Protein AF-A0A7H8KEN9-F1 (afdb_monomer)

pLDDT: mean 75.35, std 15.02, range [39.31, 94.25]

Secondary structure (DSSP, 8-state):
--PPPHHHHHHHHHHHHHHHH--TT-EEEEEETTEEEEEEEEEEEEEESSGGG-EEEEEETT-SSEEEGGGEEEPPPPPS---TT--PPPPHHHHHHHHHHHHHHH-S----TTS-----HHHHHHHHHHHHHHHT---

Nearest PDB structures (foldseek):
  7nk9-assembly1_H  TM=3.099E-01  e=1.021E+00  Mycolicibacterium smegmatis MC2 155
  8tp8-assembly1_A  TM=2.947E-01  e=1.392E+00  Caulobacter vibrioides NA1000
  7nl9-assembly1_H  TM=3.415E-01  e=1.481E+00  Mycolicibacterium smegmatis MC2 155
  8j0s-assembly1_H  TM=1.713E-01  e=1.481E+00  Mycobacterium tuberculosis
  2d9w-assembly1_A  TM=3.070E-01  e=4.799E+00  Homo sapiens

Sequence (139 aa):
MTEYSEFERQQLQAVADFNNACLPGNWVSYKTIGGVRYGQTLGKAMVVGSGSDMNAVVAITGGNRNFALSEVTVIPPQPDEIEDDSRDLPEPVGAAGRVREYIAANGDGIYDVLDGHPLYARDMEAICRAVLDRAGVPA

Mean predicted aligned error: 12.97 Å

Radius of gyration: 19.5 Å; Cα contacts (8 Å, |Δi|>4): 170; chains: 1; bounding box: 45×28×64 Å

Structure (mmCIF, N/CA/C/O backbone):
data_AF-A0A7H8KEN9-F1
#
_entry.id   AF-A0A7H8KEN9-F1
#
loop_
_atom_site.group_PDB
_atom_site.id
_atom_site.type_symbol
_atom_site.label_atom_id
_atom_site.label_alt_id
_atom_site.label_comp_id
_atom_site.label_asym_id
_atom_site.label_entity_id
_atom_site.label_seq_id
_atom_site.pdbx_PDB_ins_code
_atom_site.Cartn_x
_atom_site.Cartn_y
_atom_site.Cartn_z
_atom_site.occupancy
_atom_site.B_iso_or_equiv
_atom_site.auth_seq_id
_atom_site.auth_comp_id
_atom_site.auth_asym_id
_atom_site.auth_atom_id
_atom_site.pdbx_PDB_model_num
ATOM 1 N N . MET A 1 1 ? 13.435 8.307 -34.605 1.00 50.91 1 MET A N 1
ATOM 2 C CA . MET A 1 1 ? 12.480 7.923 -33.547 1.00 50.91 1 MET A CA 1
ATOM 3 C C . MET A 1 1 ? 12.789 6.490 -33.191 1.00 50.91 1 MET A C 1
ATOM 5 O O . MET A 1 1 ? 12.632 5.636 -34.051 1.00 50.91 1 MET A O 1
ATOM 9 N N . THR A 1 2 ? 13.330 6.243 -32.005 1.00 65.31 2 THR A N 1
ATOM 10 C CA . THR A 1 2 ? 13.564 4.875 -31.533 1.00 65.31 2 THR A CA 1
ATOM 11 C C . THR A 1 2 ? 12.208 4.312 -31.129 1.00 65.31 2 THR A C 1
ATOM 13 O O . THR A 1 2 ? 11.579 4.847 -30.219 1.00 65.31 2 THR A O 1
ATOM 16 N N . GLU A 1 3 ? 11.705 3.319 -31.856 1.00 79.25 3 GLU A N 1
ATOM 17 C CA . GLU A 1 3 ? 10.486 2.629 -31.445 1.00 79.25 3 GLU A CA 1
ATOM 18 C C . GLU A 1 3 ? 10.809 1.738 -30.250 1.00 79.25 3 GLU A C 1
ATOM 20 O O . GLU A 1 3 ? 11.632 0.831 -30.351 1.00 79.25 3 GLU A O 1
ATOM 25 N N . TYR A 1 4 ? 10.162 2.009 -29.118 1.00 79.88 4 TYR A N 1
ATOM 26 C CA . TYR A 1 4 ? 10.215 1.123 -27.963 1.00 79.88 4 TYR A CA 1
ATOM 27 C C . TYR A 1 4 ? 9.545 -0.205 -28.300 1.00 79.88 4 TYR A C 1
ATOM 29 O O . TYR A 1 4 ? 8.422 -0.223 -28.831 1.00 79.88 4 TYR A O 1
ATOM 37 N N . SER A 1 5 ? 10.215 -1.291 -27.931 1.00 87.69 5 SER A N 1
ATOM 38 C CA . SER A 1 5 ? 9.651 -2.634 -27.877 1.00 87.69 5 SER A CA 1
ATOM 39 C C . SER A 1 5 ? 8.433 -2.684 -26.952 1.00 87.69 5 SER A C 1
ATOM 41 O O . SER A 1 5 ? 8.230 -1.823 -26.093 1.00 87.69 5 SER A O 1
ATOM 43 N N . GLU A 1 6 ? 7.596 -3.705 -27.120 1.00 89.00 6 GLU A N 1
ATOM 44 C CA . GLU A 1 6 ? 6.410 -3.895 -26.279 1.00 89.00 6 GLU A CA 1
ATOM 45 C C . GLU A 1 6 ? 6.773 -4.023 -24.792 1.00 89.00 6 GLU A C 1
ATOM 47 O O . GLU A 1 6 ? 6.122 -3.423 -23.939 1.00 89.00 6 GLU A O 1
ATOM 52 N N . PHE A 1 7 ? 7.869 -4.723 -24.495 1.00 87.38 7 PHE A N 1
ATOM 53 C CA . PHE A 1 7 ? 8.387 -4.871 -23.140 1.00 87.38 7 PHE A CA 1
ATOM 54 C C . PHE A 1 7 ? 8.767 -3.521 -22.516 1.00 87.38 7 PHE A C 1
ATOM 56 O O . PHE A 1 7 ? 8.341 -3.208 -21.405 1.00 87.38 7 PHE A O 1
ATOM 63 N N . GLU A 1 8 ? 9.499 -2.678 -23.248 1.00 87.69 8 GLU A N 1
ATOM 64 C CA . GLU A 1 8 ? 9.880 -1.343 -22.770 1.00 87.69 8 GLU A CA 1
ATOM 65 C C . GLU A 1 8 ? 8.649 -0.470 -22.492 1.00 87.69 8 GLU A C 1
ATOM 67 O O . GLU A 1 8 ? 8.608 0.242 -21.487 1.00 87.69 8 GLU A O 1
ATOM 72 N N . ARG A 1 9 ? 7.608 -0.563 -23.330 1.00 90.44 9 ARG A N 1
ATOM 73 C CA . ARG A 1 9 ? 6.344 0.158 -23.105 1.00 90.44 9 ARG A CA 1
ATOM 74 C C . ARG A 1 9 ? 5.639 -0.304 -21.834 1.00 90.44 9 ARG A C 1
ATOM 76 O O . ARG A 1 9 ? 5.152 0.542 -21.090 1.00 90.44 9 ARG A O 1
ATOM 83 N N . GLN A 1 10 ? 5.610 -1.609 -21.561 1.00 90.62 10 GLN A N 1
ATOM 84 C CA . GLN A 1 10 ? 5.004 -2.145 -20.338 1.00 90.62 10 GLN A CA 1
ATOM 85 C C . GLN A 1 10 ? 5.723 -1.644 -19.079 1.00 90.62 10 GLN A C 1
ATOM 87 O O . GLN A 1 10 ? 5.065 -1.216 -18.132 1.00 90.62 10 GLN A O 1
ATOM 92 N N . GLN A 1 11 ? 7.061 -1.623 -19.079 1.00 92.25 11 GLN A N 1
ATOM 93 C CA . GLN A 1 11 ? 7.838 -1.106 -17.944 1.00 92.25 11 GLN A CA 1
ATOM 94 C C . GLN A 1 11 ? 7.581 0.389 -17.709 1.00 92.25 11 GLN A C 1
ATOM 96 O O . GLN A 1 11 ? 7.384 0.820 -16.573 1.00 92.25 11 GLN A O 1
ATOM 101 N N . LEU A 1 12 ? 7.539 1.186 -18.782 1.00 91.69 12 LEU A N 1
ATOM 102 C CA . LEU A 1 12 ? 7.241 2.618 -18.695 1.00 91.69 12 LEU A CA 1
ATOM 103 C C . LEU A 1 12 ? 5.817 2.885 -18.192 1.00 91.69 12 LEU A C 1
ATOM 105 O O . LEU A 1 12 ? 5.625 3.784 -17.372 1.00 91.69 12 LEU A O 1
ATOM 109 N N . GLN A 1 13 ? 4.840 2.093 -18.637 1.00 93.00 13 GLN A N 1
ATOM 110 C CA . GLN A 1 13 ? 3.461 2.202 -18.168 1.00 93.00 13 GLN A CA 1
ATOM 111 C C . GLN A 1 13 ? 3.348 1.861 -16.678 1.00 93.00 13 GLN A C 1
ATOM 113 O O . GLN A 1 13 ? 2.763 2.636 -15.930 1.00 93.00 13 GLN A O 1
ATOM 118 N N . ALA A 1 14 ? 3.986 0.779 -16.219 1.00 91.19 14 ALA A N 1
ATOM 119 C CA . ALA A 1 14 ? 3.986 0.404 -14.804 1.00 91.19 14 ALA A CA 1
ATOM 120 C C . ALA A 1 14 ? 4.567 1.513 -13.906 1.00 91.19 14 ALA A C 1
ATOM 122 O O . ALA A 1 14 ? 4.028 1.801 -12.836 1.00 91.19 14 ALA A O 1
ATOM 123 N N . VAL A 1 15 ? 5.637 2.181 -14.356 1.00 94.25 15 VAL A N 1
ATOM 124 C CA . VAL A 1 15 ? 6.193 3.350 -13.656 1.00 94.25 15 VAL A CA 1
ATOM 125 C C . VAL A 1 15 ? 5.199 4.509 -13.622 1.00 94.25 15 VAL A C 1
ATOM 127 O O . VAL A 1 15 ? 5.047 5.143 -12.577 1.00 94.25 15 VAL A O 1
ATOM 130 N N . ALA A 1 16 ? 4.532 4.805 -14.740 1.00 92.75 16 ALA A N 1
ATOM 131 C CA . ALA A 1 16 ? 3.543 5.876 -14.806 1.00 92.75 16 ALA A CA 1
ATOM 132 C C . ALA A 1 16 ? 2.359 5.610 -13.865 1.00 92.75 16 ALA A C 1
ATOM 134 O O . ALA A 1 16 ? 1.995 6.490 -13.085 1.00 92.75 16 ALA A O 1
ATOM 135 N N . ASP A 1 17 ? 1.819 4.393 -13.878 1.00 90.75 17 ASP A N 1
ATOM 136 C CA . ASP A 1 17 ? 0.697 3.989 -13.029 1.00 90.75 17 ASP A CA 1
ATOM 137 C C . ASP A 1 17 ? 1.058 4.103 -11.545 1.00 90.75 17 ASP A C 1
ATOM 139 O O . ASP A 1 17 ? 0.332 4.735 -10.774 1.00 90.75 17 ASP A O 1
ATOM 143 N N . PHE A 1 18 ? 2.230 3.589 -11.153 1.00 91.38 18 PHE A N 1
ATOM 144 C CA . PHE A 1 18 ? 2.717 3.714 -9.781 1.00 91.38 18 PHE A CA 1
ATOM 145 C C . PHE A 1 18 ? 2.885 5.183 -9.370 1.00 91.38 18 PHE A C 1
ATOM 147 O O . PHE A 1 18 ? 2.431 5.590 -8.304 1.00 91.38 18 PHE A O 1
ATOM 154 N N . ASN A 1 19 ? 3.500 6.003 -10.224 1.00 90.38 19 ASN A N 1
ATOM 155 C CA . ASN A 1 19 ? 3.768 7.412 -9.929 1.00 90.38 19 ASN A CA 1
ATOM 156 C C . ASN A 1 19 ? 2.510 8.284 -9.865 1.00 90.38 19 ASN A C 1
ATOM 158 O O . ASN A 1 19 ? 2.563 9.346 -9.242 1.00 90.38 19 ASN A O 1
ATOM 162 N N . ASN A 1 20 ? 1.425 7.864 -10.519 1.00 87.00 20 ASN A N 1
ATOM 163 C CA . ASN A 1 20 ? 0.119 8.517 -10.451 1.00 87.00 20 ASN A CA 1
ATOM 164 C C . ASN A 1 20 ? -0.654 8.110 -9.191 1.00 87.00 20 ASN A C 1
ATOM 166 O O . ASN A 1 20 ? -1.385 8.926 -8.636 1.00 87.00 20 ASN A O 1
ATOM 170 N N . ALA A 1 21 ? -0.492 6.865 -8.739 1.00 80.19 21 ALA A N 1
ATOM 171 C CA . ALA A 1 21 ? -1.193 6.332 -7.573 1.00 80.19 21 ALA A CA 1
ATOM 172 C C . ALA A 1 21 ? -0.471 6.595 -6.239 1.00 80.19 21 ALA A C 1
ATOM 174 O O . ALA A 1 21 ? -1.084 6.489 -5.178 1.00 80.19 21 ALA A O 1
ATOM 175 N N . CYS A 1 22 ? 0.831 6.892 -6.267 1.00 81.94 22 CYS A N 1
ATOM 176 C CA . CYS A 1 22 ? 1.674 6.894 -5.078 1.00 81.94 22 CYS A CA 1
ATOM 177 C C . CYS A 1 22 ? 2.327 8.258 -4.815 1.00 81.94 22 CYS A C 1
ATOM 179 O O . CYS A 1 22 ? 2.978 8.835 -5.689 1.00 81.94 22 CYS A O 1
ATOM 181 N N . LEU A 1 23 ? 2.189 8.752 -3.583 1.00 80.88 23 LEU A N 1
ATOM 182 C CA . LEU A 1 23 ? 2.856 9.955 -3.086 1.00 80.88 23 LEU A CA 1
ATOM 183 C C . LEU A 1 23 ? 4.035 9.581 -2.170 1.00 80.88 23 LEU A C 1
ATOM 185 O O . LEU A 1 23 ? 4.069 8.472 -1.627 1.00 80.88 23 LEU A O 1
ATOM 189 N N . PRO A 1 24 ? 5.026 10.474 -1.988 1.00 80.00 24 PRO A N 1
ATOM 190 C CA . PRO A 1 24 ? 6.092 10.254 -1.014 1.00 80.00 24 PRO A CA 1
ATOM 191 C C . PRO A 1 24 ? 5.516 10.033 0.387 1.00 80.00 24 PRO A C 1
ATOM 193 O O . PRO A 1 24 ? 4.628 10.768 0.806 1.00 80.00 24 PRO A O 1
ATOM 196 N N . GLY A 1 25 ? 6.025 9.032 1.107 1.00 70.31 25 GLY A N 1
ATOM 197 C CA . GLY A 1 25 ? 5.536 8.669 2.441 1.00 70.31 25 GLY A CA 1
ATOM 198 C C . GLY A 1 25 ? 4.417 7.623 2.452 1.00 70.31 25 GLY A C 1
ATOM 199 O O . GLY A 1 25 ? 4.164 7.043 3.508 1.00 70.31 25 GLY A O 1
ATOM 200 N N . ASN A 1 26 ? 3.813 7.301 1.300 1.00 79.12 26 ASN A N 1
ATOM 201 C CA . ASN A 1 26 ? 2.853 6.201 1.215 1.00 79.12 26 ASN A CA 1
ATOM 202 C C . ASN A 1 26 ? 3.508 4.880 1.631 1.00 79.12 26 ASN A C 1
ATOM 204 O O . ASN A 1 26 ? 4.650 4.577 1.263 1.00 79.12 26 ASN A O 1
ATOM 208 N N . TRP A 1 27 ? 2.759 4.074 2.376 1.00 79.25 27 TRP A N 1
ATOM 209 C CA . TRP A 1 27 ? 3.174 2.728 2.733 1.00 79.25 27 TRP A CA 1
ATOM 210 C C . TRP A 1 27 ? 2.996 1.781 1.551 1.00 79.25 27 TRP A C 1
ATOM 212 O O . TRP A 1 27 ? 2.031 1.864 0.792 1.00 79.25 27 TRP A O 1
ATOM 222 N N . VAL A 1 28 ? 3.936 0.857 1.403 1.00 80.38 28 VAL A N 1
ATOM 223 C CA . VAL A 1 28 ? 3.861 -0.218 0.418 1.00 80.38 28 VAL A CA 1
ATOM 224 C C . VAL A 1 28 ? 4.225 -1.549 1.065 1.00 80.38 28 VAL A C 1
ATOM 226 O O . VAL A 1 28 ? 4.991 -1.607 2.034 1.00 80.38 28 VAL A O 1
ATOM 229 N N . SER A 1 29 ? 3.693 -2.628 0.503 1.00 84.56 29 SER A N 1
ATOM 230 C CA . SER A 1 29 ? 4.188 -3.982 0.733 1.00 84.56 29 SER A CA 1
ATOM 231 C C . SER A 1 29 ? 5.089 -4.411 -0.407 1.00 84.56 29 SER A C 1
ATOM 233 O O . SER A 1 29 ? 4.857 -4.033 -1.552 1.00 84.56 29 SER A O 1
ATOM 235 N N . TYR A 1 30 ? 6.138 -5.167 -0.096 1.00 84.25 30 TYR A N 1
ATOM 236 C CA . TYR A 1 30 ? 7.087 -5.652 -1.089 1.00 84.25 30 TYR A CA 1
ATOM 237 C C . TYR A 1 30 ? 7.627 -7.036 -0.735 1.00 84.25 30 TYR A C 1
ATOM 239 O O . TYR A 1 30 ? 7.789 -7.383 0.437 1.00 84.25 30 TYR A O 1
ATOM 247 N N . LYS A 1 31 ? 7.915 -7.849 -1.752 1.00 83.88 31 LYS A N 1
ATOM 248 C CA . LYS A 1 31 ? 8.467 -9.194 -1.560 1.00 83.88 31 LYS A CA 1
ATOM 249 C C . LYS A 1 31 ? 9.992 -9.157 -1.440 1.00 83.88 31 LYS A C 1
ATOM 251 O O . LYS A 1 31 ? 10.684 -8.425 -2.136 1.00 83.88 31 LYS A O 1
ATOM 256 N N . THR A 1 32 ? 10.532 -9.974 -0.542 1.00 82.50 32 THR A N 1
ATOM 257 C CA . THR A 1 32 ? 11.970 -10.234 -0.407 1.00 82.50 32 THR A CA 1
ATOM 258 C C . THR A 1 32 ? 12.226 -11.739 -0.367 1.00 82.50 32 THR A C 1
ATOM 260 O O . THR A 1 32 ? 11.299 -12.534 -0.204 1.00 82.50 32 THR A O 1
ATOM 263 N N . ILE A 1 33 ? 13.499 -12.146 -0.439 1.00 81.56 33 ILE A N 1
ATOM 264 C CA . ILE A 1 33 ? 13.903 -13.551 -0.238 1.00 81.56 33 ILE A CA 1
ATOM 265 C C . ILE A 1 33 ? 13.411 -14.079 1.123 1.00 81.56 33 ILE A C 1
ATOM 267 O O . ILE A 1 33 ? 13.069 -15.250 1.243 1.00 81.56 33 ILE A O 1
ATOM 271 N N . GLY A 1 34 ? 13.339 -13.212 2.138 1.00 78.50 34 GLY A N 1
ATOM 272 C CA . GLY A 1 34 ? 12.867 -13.550 3.482 1.00 78.50 34 GLY A CA 1
ATOM 273 C C . GLY A 1 34 ? 11.356 -13.415 3.688 1.00 78.50 34 GLY A C 1
ATOM 274 O O . GLY A 1 34 ? 10.928 -13.403 4.839 1.00 78.50 34 GLY A O 1
ATOM 275 N N . GLY A 1 35 ? 10.570 -13.263 2.615 1.00 79.38 35 GLY A N 1
ATOM 276 C CA . GLY A 1 35 ? 9.120 -13.066 2.672 1.00 79.38 35 GLY A CA 1
ATOM 277 C C . GLY A 1 35 ? 8.686 -11.627 2.397 1.00 79.38 35 GLY A C 1
ATOM 278 O O . GLY A 1 35 ? 9.471 -10.803 1.917 1.00 79.38 35 GLY A O 1
ATOM 279 N N . VAL A 1 36 ? 7.415 -11.338 2.669 1.00 79.50 36 VAL A N 1
ATOM 280 C CA . VAL A 1 36 ? 6.832 -10.002 2.493 1.00 79.50 36 VAL A CA 1
ATOM 281 C C . VAL A 1 36 ? 7.364 -9.056 3.578 1.00 79.50 36 VAL A C 1
ATOM 283 O O . VAL A 1 36 ? 7.664 -9.458 4.706 1.00 79.50 36 VAL A O 1
ATOM 286 N N . ARG A 1 37 ? 7.571 -7.796 3.203 1.00 79.38 37 ARG A N 1
ATOM 287 C CA . ARG A 1 37 ? 8.069 -6.711 4.049 1.00 79.38 37 ARG A CA 1
ATOM 288 C C . ARG A 1 37 ? 7.299 -5.431 3.752 1.00 79.38 37 ARG A C 1
ATOM 290 O O . ARG A 1 37 ? 6.663 -5.309 2.706 1.00 79.38 37 ARG A O 1
ATOM 297 N N . TYR A 1 38 ? 7.409 -4.473 4.667 1.00 79.81 38 TYR A N 1
ATOM 298 C CA . TYR A 1 38 ? 6.674 -3.213 4.629 1.00 79.81 38 TYR A CA 1
ATOM 299 C C . TYR A 1 38 ? 7.610 -2.030 4.801 1.00 79.81 38 TYR A C 1
ATOM 301 O O . TYR A 1 38 ? 8.627 -2.118 5.492 1.00 79.81 38 TYR A O 1
ATOM 309 N N . GLY A 1 39 ? 7.294 -0.930 4.129 1.00 75.69 39 GLY A N 1
ATOM 310 C CA . GLY A 1 39 ? 8.082 0.291 4.208 1.00 75.69 39 GLY A CA 1
ATOM 311 C C . GLY A 1 39 ? 7.395 1.452 3.512 1.00 75.69 39 GLY A C 1
ATOM 312 O O . GLY A 1 39 ? 6.467 1.264 2.728 1.00 75.6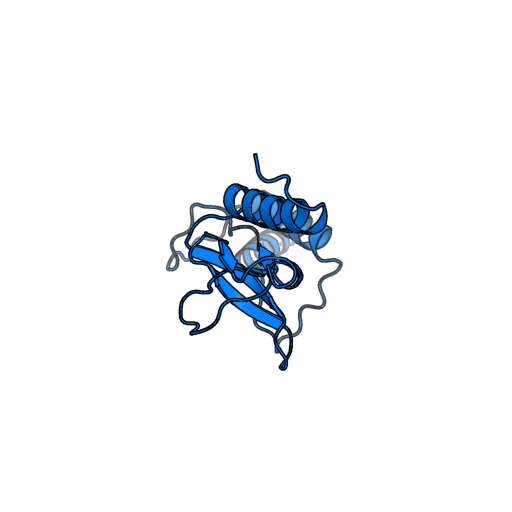9 39 GLY A O 1
ATOM 313 N N . GLN A 1 40 ? 7.870 2.658 3.795 1.00 83.06 40 GLN A N 1
ATOM 314 C CA . GLN A 1 40 ? 7.424 3.856 3.096 1.00 83.06 40 GLN A CA 1
ATOM 315 C C . GLN A 1 40 ? 8.202 4.018 1.798 1.00 83.06 40 GLN A C 1
ATOM 317 O O . GLN A 1 40 ? 9.408 3.786 1.763 1.00 83.06 40 GLN A O 1
ATOM 322 N N . THR A 1 41 ? 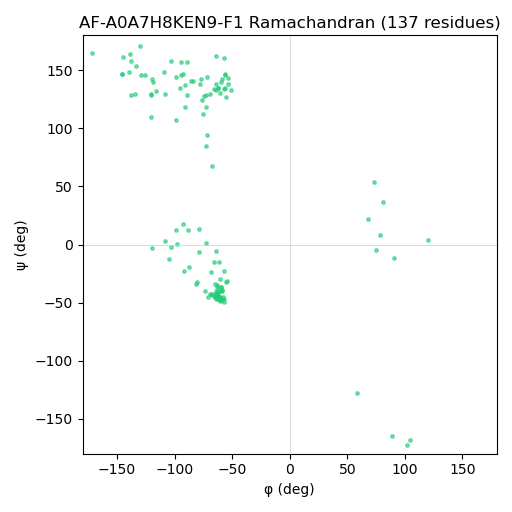7.537 4.439 0.731 1.00 85.56 41 THR A N 1
ATOM 323 C CA . THR A 1 41 ? 8.224 4.795 -0.512 1.00 85.56 41 THR A CA 1
ATOM 324 C C . THR A 1 41 ? 8.636 6.268 -0.527 1.00 85.56 41 THR A C 1
ATOM 326 O O . THR A 1 41 ? 8.019 7.121 0.113 1.00 85.56 41 THR A O 1
ATOM 329 N N . LEU A 1 42 ? 9.638 6.591 -1.347 1.00 84.75 42 LEU A N 1
ATOM 330 C CA . LEU A 1 42 ? 9.932 7.968 -1.757 1.00 84.75 42 LEU A CA 1
ATOM 331 C C . LEU A 1 42 ? 8.898 8.534 -2.753 1.00 84.75 42 LEU A C 1
ATOM 333 O O . LEU A 1 42 ? 9.046 9.662 -3.217 1.00 84.75 42 LEU A O 1
ATOM 337 N N . GLY A 1 43 ? 7.862 7.763 -3.104 1.00 82.56 43 GLY A N 1
ATOM 338 C CA . GLY A 1 43 ? 6.735 8.208 -3.929 1.00 82.56 43 GLY A CA 1
ATOM 339 C C . GLY A 1 43 ? 7.028 8.262 -5.421 1.00 82.56 43 GLY A C 1
ATOM 340 O O . GLY A 1 43 ? 6.231 8.809 -6.183 1.00 82.56 43 GLY A O 1
ATOM 341 N N . LYS A 1 44 ? 8.187 7.746 -5.844 1.00 90.44 44 LYS A N 1
ATOM 342 C CA . LYS A 1 44 ? 8.573 7.668 -7.251 1.00 90.44 44 LYS A CA 1
ATOM 343 C C . LYS A 1 44 ? 9.223 6.330 -7.582 1.00 90.44 44 LYS A C 1
ATOM 345 O O . LYS A 1 44 ? 10.179 5.906 -6.932 1.00 90.44 44 LY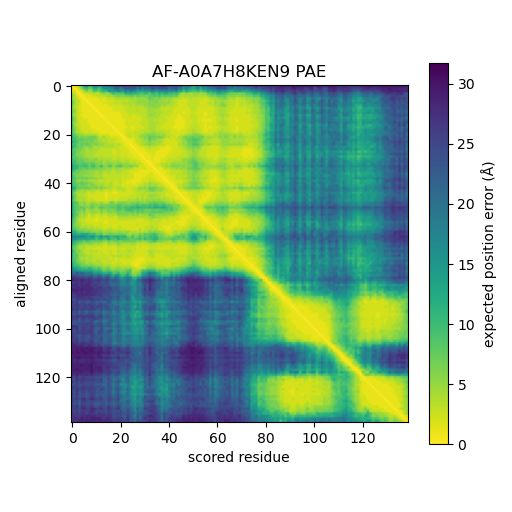S A O 1
ATOM 350 N N . ALA A 1 45 ? 8.709 5.708 -8.630 1.00 93.06 45 ALA A N 1
ATOM 351 C CA . ALA A 1 45 ? 9.319 4.611 -9.350 1.00 93.06 45 ALA A CA 1
ATOM 352 C C . ALA A 1 45 ? 10.102 5.132 -10.563 1.00 93.06 45 ALA A C 1
ATOM 354 O O . ALA A 1 45 ? 9.841 6.222 -11.084 1.00 93.06 45 ALA A O 1
ATOM 355 N N . MET A 1 46 ? 11.066 4.337 -11.013 1.00 93.50 46 MET A N 1
ATOM 356 C CA . MET A 1 46 ? 11.941 4.620 -12.147 1.00 93.50 46 MET A CA 1
ATOM 357 C C . MET A 1 46 ? 12.255 3.333 -12.907 1.00 93.50 46 MET A C 1
ATOM 359 O O . MET A 1 46 ? 12.121 2.241 -12.363 1.00 93.50 46 MET A O 1
ATOM 363 N N . VAL A 1 47 ? 12.715 3.456 -14.149 1.00 93.25 47 VAL A N 1
ATOM 364 C CA . VAL A 1 47 ? 13.276 2.316 -14.882 1.00 93.25 47 VAL A CA 1
ATOM 365 C C . VAL A 1 47 ? 14.793 2.308 -14.720 1.00 93.25 47 VAL A C 1
ATOM 367 O O . VAL A 1 47 ? 15.437 3.347 -14.857 1.00 93.25 47 VAL A O 1
ATOM 370 N N . VAL A 1 48 ? 15.362 1.138 -14.433 1.00 90.38 48 VAL A N 1
ATOM 371 C CA . VAL A 1 48 ? 16.810 0.911 -14.330 1.00 90.38 48 VAL A CA 1
ATOM 372 C C . VAL A 1 48 ? 17.222 -0.141 -15.359 1.00 90.38 48 VAL A C 1
ATOM 374 O O . VAL A 1 48 ? 16.483 -1.094 -15.590 1.00 90.38 48 VAL A O 1
ATOM 377 N N . GLY A 1 49 ? 18.399 0.025 -15.968 1.00 85.44 49 GLY A N 1
ATOM 378 C CA . GLY A 1 49 ? 18.920 -0.863 -17.015 1.00 85.44 49 GLY A CA 1
ATOM 379 C C . GLY A 1 49 ? 18.767 -0.288 -18.427 1.00 85.44 49 GLY A C 1
ATOM 380 O O . GLY A 1 49 ? 18.401 0.876 -18.596 1.00 85.44 49 GLY A O 1
ATOM 381 N N . SER A 1 50 ? 19.080 -1.094 -19.443 1.00 80.50 50 SER A N 1
ATOM 382 C CA . SER A 1 50 ? 18.979 -0.715 -20.857 1.00 80.50 50 SER A CA 1
ATOM 383 C C . SER A 1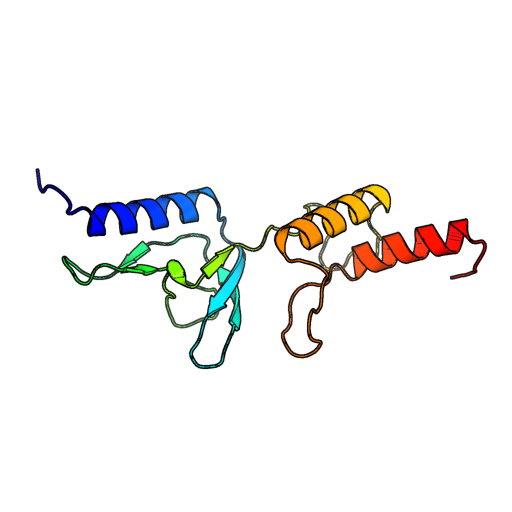 50 ? 18.571 -1.900 -21.738 1.00 80.50 50 SER A C 1
ATOM 385 O O . SER A 1 50 ? 18.918 -3.047 -21.461 1.00 80.50 50 SER A O 1
ATOM 387 N N . GLY A 1 51 ? 17.816 -1.620 -22.805 1.00 77.38 51 GLY A N 1
ATOM 388 C CA . GLY A 1 51 ? 17.348 -2.634 -23.751 1.00 77.38 51 GLY A CA 1
ATOM 389 C C . GLY A 1 51 ? 16.516 -3.729 -23.078 1.00 77.38 51 GLY A C 1
ATOM 390 O O . GLY A 1 51 ? 15.577 -3.442 -22.338 1.00 77.38 51 GLY A O 1
ATOM 391 N N . SER A 1 52 ? 16.877 -4.993 -23.312 1.00 78.44 52 SER A N 1
ATOM 392 C CA . SER A 1 52 ? 16.189 -6.154 -22.731 1.00 78.44 52 SER A CA 1
ATOM 393 C C . SER A 1 52 ? 16.313 -6.268 -21.209 1.00 78.44 52 SER A C 1
ATOM 395 O O . SER A 1 52 ? 15.540 -7.004 -20.606 1.00 78.44 52 SER A O 1
ATOM 397 N N . ASP A 1 53 ? 17.244 -5.536 -20.589 1.00 81.25 53 ASP A N 1
ATOM 398 C CA . ASP A 1 53 ? 17.519 -5.610 -19.148 1.00 81.25 53 ASP A CA 1
ATOM 399 C C . ASP A 1 53 ? 16.840 -4.473 -18.358 1.00 81.25 53 ASP A C 1
ATOM 401 O O . ASP A 1 53 ? 17.153 -4.229 -17.189 1.00 81.25 53 ASP A O 1
ATOM 405 N N . MET A 1 54 ? 15.915 -3.744 -18.990 1.00 86.75 54 MET A N 1
ATOM 406 C CA . MET A 1 54 ? 15.141 -2.683 -18.343 1.00 86.75 54 MET A CA 1
ATOM 407 C C . MET A 1 54 ? 14.144 -3.243 -17.327 1.00 86.75 54 MET A C 1
ATOM 409 O O . MET A 1 54 ? 13.334 -4.109 -17.643 1.00 86.75 54 MET A O 1
ATOM 413 N N . ASN A 1 55 ? 14.157 -2.691 -16.114 1.00 92.06 55 ASN A N 1
ATOM 414 C CA . ASN A 1 55 ? 13.259 -3.078 -15.030 1.00 92.06 55 ASN A CA 1
ATOM 415 C C . ASN A 1 55 ? 12.673 -1.847 -14.334 1.00 92.06 55 ASN A C 1
ATOM 417 O O . ASN A 1 55 ? 13.410 -0.948 -13.919 1.00 92.06 55 ASN A O 1
ATOM 421 N N . ALA A 1 56 ? 11.352 -1.819 -14.178 1.00 93.56 56 ALA A N 1
ATOM 422 C CA . ALA A 1 56 ? 10.658 -0.826 -13.375 1.00 93.56 56 ALA A CA 1
ATOM 423 C C . ALA A 1 56 ? 10.823 -1.137 -11.884 1.00 93.56 56 ALA A C 1
ATOM 425 O O . ALA A 1 56 ? 10.484 -2.228 -11.414 1.00 93.56 56 ALA A O 1
ATOM 426 N N . VAL A 1 57 ? 11.335 -0.166 -11.132 1.00 93.69 57 VAL A N 1
ATOM 427 C CA . VAL A 1 57 ? 11.653 -0.319 -9.714 1.00 93.69 57 VAL A CA 1
ATOM 428 C C . VAL A 1 57 ? 11.237 0.894 -8.891 1.00 93.69 57 VAL A C 1
ATOM 430 O O . VAL A 1 57 ? 11.134 2.007 -9.401 1.00 93.69 57 VAL A O 1
ATOM 433 N N . VAL A 1 58 ? 11.063 0.692 -7.589 1.00 93.12 58 VAL A N 1
ATOM 434 C CA . VAL A 1 58 ? 10.777 1.743 -6.606 1.00 93.12 58 VAL A CA 1
ATOM 435 C C . VAL A 1 58 ? 11.779 1.704 -5.455 1.00 93.12 58 VAL A C 1
ATOM 437 O O . VAL A 1 58 ? 12.243 0.637 -5.048 1.00 93.12 58 VAL A O 1
ATOM 440 N N . ALA A 1 59 ? 12.105 2.883 -4.927 1.00 90.56 59 ALA A N 1
ATOM 441 C CA . ALA A 1 59 ? 12.923 3.036 -3.732 1.00 90.56 59 ALA A CA 1
ATOM 442 C C . ALA A 1 59 ? 12.053 3.092 -2.464 1.00 90.56 59 ALA A C 1
ATOM 444 O O . ALA A 1 59 ? 11.025 3.781 -2.422 1.00 90.56 59 ALA A O 1
ATOM 445 N N . ILE A 1 60 ? 12.507 2.390 -1.423 1.00 86.69 60 ILE A N 1
ATOM 446 C CA . ILE A 1 60 ? 11.879 2.342 -0.098 1.00 86.69 60 ILE A CA 1
ATOM 447 C C . ILE A 1 60 ? 12.755 3.114 0.892 1.00 86.69 60 ILE A C 1
ATOM 449 O O . ILE A 1 60 ? 13.963 2.889 0.974 1.00 86.69 60 ILE A O 1
ATOM 453 N N . THR A 1 61 ? 12.148 4.028 1.642 1.00 81.00 61 THR A N 1
ATOM 454 C CA . THR A 1 61 ? 12.790 4.859 2.662 1.00 81.00 61 THR A CA 1
ATOM 455 C C . THR A 1 61 ? 13.478 3.992 3.716 1.00 81.00 61 THR A C 1
ATOM 457 O O . THR A 1 61 ? 12.914 3.011 4.196 1.00 81.00 61 THR A O 1
ATOM 460 N N . GLY A 1 62 ? 14.718 4.342 4.071 1.00 69.88 62 GLY A N 1
ATOM 461 C CA . GLY A 1 62 ? 15.532 3.579 5.027 1.00 69.88 62 GLY A CA 1
ATOM 462 C C . GLY A 1 62 ? 16.108 2.268 4.473 1.00 69.88 62 GLY A C 1
ATOM 463 O O . GLY A 1 62 ? 16.894 1.612 5.155 1.00 69.88 62 GLY A O 1
ATOM 464 N N . GLY A 1 63 ? 15.762 1.891 3.239 1.00 65.56 63 GLY A N 1
ATOM 465 C CA . GLY A 1 63 ? 16.361 0.775 2.518 1.00 65.56 63 GLY A CA 1
ATOM 466 C C . GLY A 1 63 ? 17.502 1.223 1.602 1.00 65.56 63 GLY A C 1
ATOM 467 O O . GLY A 1 63 ? 17.444 2.275 0.976 1.00 65.56 63 GLY A O 1
ATOM 468 N N . ASN A 1 64 ? 18.523 0.376 1.455 1.00 70.00 64 ASN A N 1
ATOM 469 C CA . ASN A 1 64 ? 19.633 0.599 0.514 1.00 70.00 64 ASN A CA 1
ATOM 470 C C . ASN A 1 64 ? 19.395 -0.063 -0.860 1.00 70.00 64 ASN A C 1
ATOM 472 O O . ASN A 1 64 ? 20.353 -0.337 -1.584 1.00 70.00 64 ASN A O 1
ATOM 476 N N . ARG A 1 65 ? 18.151 -0.435 -1.197 1.00 80.19 65 ARG A N 1
ATOM 477 C CA . ARG A 1 65 ? 17.826 -1.238 -2.389 1.00 80.19 65 ARG A CA 1
ATOM 478 C C . ARG A 1 65 ? 16.552 -0.750 -3.074 1.00 80.19 65 ARG A C 1
ATOM 480 O O . ARG A 1 65 ? 15.627 -0.291 -2.410 1.00 80.19 65 ARG A O 1
ATOM 487 N N . ASN A 1 66 ? 16.521 -0.919 -4.394 1.00 88.88 66 ASN A N 1
ATOM 488 C CA . ASN A 1 66 ? 15.332 -0.742 -5.221 1.00 88.88 66 ASN A CA 1
ATOM 489 C C . ASN A 1 66 ? 14.609 -2.087 -5.377 1.00 88.88 66 ASN A C 1
ATOM 491 O O . ASN A 1 66 ? 15.268 -3.127 -5.453 1.00 88.88 66 ASN A O 1
ATOM 495 N N . PHE A 1 67 ? 13.281 -2.060 -5.460 1.00 89.38 67 PHE A N 1
ATOM 496 C CA . PHE A 1 67 ? 12.438 -3.254 -5.580 1.00 89.38 67 PHE A CA 1
ATOM 497 C C . PHE A 1 67 ? 11.642 -3.229 -6.878 1.00 89.38 67 PHE A C 1
ATOM 499 O O . PHE A 1 67 ? 11.161 -2.168 -7.273 1.00 89.38 67 PHE A O 1
ATOM 506 N N . ALA A 1 68 ? 11.509 -4.384 -7.533 1.00 90.69 68 ALA A N 1
ATOM 507 C CA . ALA A 1 68 ? 10.754 -4.514 -8.775 1.00 90.69 68 ALA A CA 1
ATOM 508 C C . ALA A 1 68 ? 9.271 -4.201 -8.542 1.00 90.69 68 ALA A C 1
ATOM 510 O O . ALA A 1 68 ? 8.671 -4.729 -7.608 1.00 90.69 68 ALA A O 1
ATOM 511 N N . LEU A 1 69 ? 8.661 -3.383 -9.405 1.00 90.94 69 LEU A N 1
ATOM 512 C CA . LEU A 1 69 ? 7.256 -2.984 -9.241 1.00 90.94 69 LEU A CA 1
ATOM 513 C C . LEU A 1 69 ? 6.282 -4.164 -9.264 1.00 90.94 69 LEU A C 1
ATOM 515 O O . LEU A 1 69 ? 5.260 -4.116 -8.591 1.00 90.94 69 LEU A O 1
ATOM 519 N N . SER A 1 70 ? 6.612 -5.243 -9.975 1.00 87.62 70 SER A N 1
ATOM 520 C CA . SER A 1 70 ? 5.813 -6.474 -9.991 1.00 87.62 70 SER A CA 1
ATOM 521 C C . SER A 1 70 ? 5.690 -7.151 -8.622 1.00 87.62 70 SER A C 1
ATOM 523 O O . SER A 1 70 ? 4.860 -8.039 -8.451 1.00 87.62 70 SER A O 1
ATOM 525 N N . GLU A 1 71 ? 6.530 -6.776 -7.659 1.00 89.19 71 GLU A N 1
ATOM 526 C CA . GLU A 1 71 ? 6.539 -7.319 -6.302 1.00 89.19 71 GLU A CA 1
ATOM 527 C C . GLU A 1 71 ? 6.016 -6.328 -5.260 1.00 89.19 71 GLU A C 1
ATOM 529 O O . GLU A 1 71 ? 6.048 -6.646 -4.072 1.00 89.19 71 GLU A O 1
ATOM 534 N N . VAL A 1 72 ? 5.568 -5.139 -5.681 1.00 87.31 72 VAL A N 1
ATOM 535 C CA . VAL A 1 72 ? 5.195 -4.037 -4.790 1.00 87.31 72 VAL A CA 1
ATOM 536 C C . VAL A 1 72 ? 3.710 -3.719 -4.913 1.00 87.31 72 VAL A C 1
ATOM 538 O O . VAL A 1 72 ? 3.200 -3.520 -6.010 1.00 87.31 72 VAL A O 1
ATOM 541 N N . THR A 1 73 ? 3.024 -3.601 -3.776 1.00 84.62 73 THR A N 1
ATOM 542 C CA . THR A 1 73 ? 1.626 -3.147 -3.712 1.00 84.62 73 THR A CA 1
ATOM 543 C C . THR A 1 73 ? 1.530 -1.890 -2.856 1.00 84.62 73 THR A C 1
ATOM 545 O O . THR A 1 73 ? 2.025 -1.869 -1.727 1.00 84.62 73 THR A O 1
ATOM 548 N N . VAL A 1 74 ? 0.895 -0.838 -3.382 1.00 81.50 74 VAL A N 1
ATOM 549 C CA . VAL A 1 74 ? 0.630 0.392 -2.621 1.00 81.50 74 VAL A CA 1
ATOM 550 C C . VAL A 1 74 ? -0.469 0.123 -1.605 1.00 81.50 74 VAL A C 1
ATOM 552 O O . VAL A 1 74 ? -1.533 -0.386 -1.952 1.00 81.50 74 VAL A O 1
ATOM 555 N N . ILE A 1 75 ? -0.204 0.468 -0.351 1.00 74.06 75 ILE A N 1
ATOM 556 C CA . ILE A 1 75 ? -1.174 0.352 0.730 1.00 74.06 75 ILE A CA 1
ATOM 557 C C . ILE A 1 75 ? -1.947 1.672 0.768 1.00 74.06 75 ILE A C 1
ATOM 559 O O . ILE A 1 75 ? -1.311 2.732 0.786 1.00 74.06 75 ILE A O 1
ATOM 563 N N . PRO A 1 76 ? -3.292 1.641 0.752 1.00 62.47 76 PRO A N 1
ATOM 564 C CA . PRO A 1 76 ? -4.090 2.851 0.881 1.00 62.47 76 PRO A CA 1
ATOM 565 C C . PRO A 1 76 ? -3.674 3.634 2.132 1.00 62.47 76 PRO A C 1
ATOM 567 O O . PRO A 1 76 ? -3.424 3.011 3.172 1.00 62.47 76 PRO A O 1
ATOM 570 N N . PRO A 1 77 ? -3.576 4.974 2.059 1.00 55.25 77 PRO A N 1
ATOM 571 C CA . PRO A 1 77 ? -3.306 5.771 3.244 1.00 55.25 77 PRO A CA 1
ATOM 572 C C . PRO A 1 77 ? -4.372 5.482 4.306 1.00 55.25 77 PRO A C 1
ATOM 574 O O . PRO A 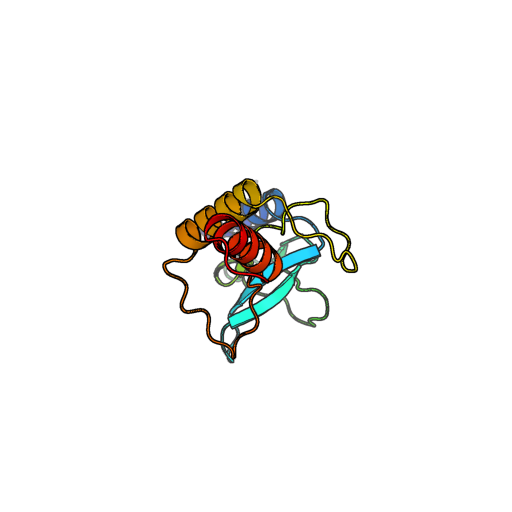1 77 ? -5.538 5.223 3.987 1.00 55.25 77 PRO A O 1
ATOM 577 N N . GLN A 1 78 ? -3.974 5.521 5.581 1.00 51.69 78 GLN A N 1
ATOM 578 C CA . GLN A 1 78 ? -4.978 5.691 6.625 1.00 51.69 78 GLN A CA 1
ATOM 579 C C . GLN A 1 78 ? -5.708 7.011 6.346 1.00 51.69 78 GLN A C 1
ATOM 581 O O . GLN A 1 78 ? -5.071 7.938 5.846 1.00 51.69 78 GLN A O 1
ATOM 586 N N . PRO A 1 79 ? -7.029 7.086 6.569 1.00 52.34 79 PRO A N 1
ATOM 587 C CA . PRO A 1 79 ? -7.777 8.314 6.317 1.00 52.34 79 PRO A CA 1
ATOM 588 C C . PRO A 1 79 ? -7.085 9.500 6.995 1.00 52.34 79 PRO A C 1
ATOM 590 O O . PRO A 1 79 ? -6.701 9.411 8.164 1.00 52.34 79 PRO A O 1
ATOM 593 N N . ASP A 1 80 ? -6.926 10.583 6.240 1.00 51.16 80 ASP A N 1
ATOM 594 C CA . ASP A 1 80 ? -6.403 11.842 6.752 1.00 51.16 80 ASP A CA 1
ATOM 595 C C . ASP A 1 80 ? -7.265 12.325 7.932 1.00 51.16 80 ASP A C 1
ATOM 597 O O . ASP A 1 80 ? -8.477 12.110 7.927 1.00 51.16 80 ASP A O 1
ATOM 601 N N . GLU A 1 81 ? -6.611 12.983 8.900 1.00 49.22 81 GLU A N 1
ATOM 602 C CA . GLU A 1 81 ? -7.145 13.790 10.027 1.00 49.22 81 GLU A CA 1
ATOM 603 C C . GLU A 1 81 ? -6.788 13.324 11.445 1.00 49.22 81 GLU A C 1
ATOM 605 O O . GLU A 1 81 ? -7.225 13.949 12.410 1.00 49.22 81 GLU A O 1
ATOM 610 N N . ILE A 1 82 ? -5.967 12.292 11.633 1.00 51.69 82 ILE A N 1
ATOM 611 C CA . ILE A 1 82 ? -5.630 11.858 12.992 1.00 51.69 82 ILE A CA 1
ATOM 612 C C . ILE A 1 82 ? -4.125 11.939 13.227 1.00 51.69 82 ILE A C 1
ATOM 614 O O . ILE A 1 82 ? -3.361 11.157 12.669 1.00 51.69 82 ILE A O 1
ATOM 618 N N . GLU A 1 83 ? -3.719 12.897 14.064 1.00 50.69 83 GLU A N 1
ATOM 619 C CA . GLU A 1 83 ? -2.342 13.028 14.547 1.00 50.69 83 GLU A CA 1
ATOM 620 C C . GLU A 1 83 ? -1.863 11.705 15.172 1.00 50.69 83 GLU A C 1
ATOM 622 O O . GLU A 1 83 ? -2.634 11.002 1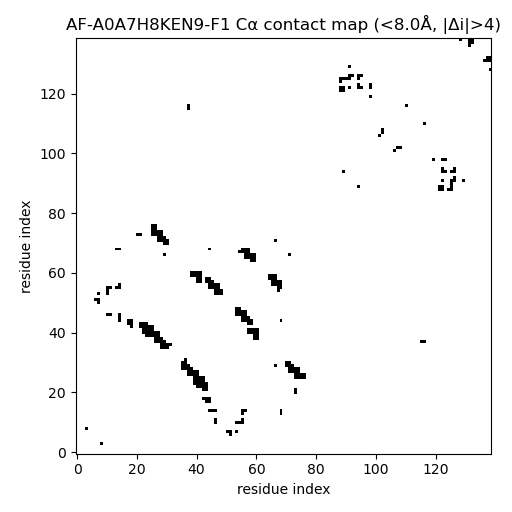5.838 1.00 50.69 83 GLU A O 1
ATOM 627 N N . ASP A 1 84 ? -0.586 11.367 14.969 1.00 45.88 84 ASP A N 1
ATOM 628 C CA . ASP A 1 84 ? 0.022 10.113 15.444 1.00 45.88 84 ASP A CA 1
ATOM 629 C C . ASP A 1 84 ? -0.108 9.919 16.972 1.00 45.88 84 ASP A C 1
ATOM 631 O O . ASP A 1 84 ? -0.061 8.790 17.467 1.00 45.88 84 ASP A O 1
ATOM 635 N N . ASP A 1 85 ? -0.293 11.004 17.731 1.00 51.62 85 ASP A N 1
ATOM 636 C CA . ASP A 1 85 ? -0.465 11.032 19.187 1.00 51.62 85 ASP A CA 1
ATOM 637 C C . ASP A 1 85 ? -1.920 11.235 19.650 1.00 51.62 85 ASP A C 1
ATOM 639 O O . ASP A 1 85 ? -2.203 11.190 20.856 1.00 51.62 85 ASP A O 1
ATOM 643 N N . SER A 1 86 ? -2.860 11.398 18.717 1.00 54.94 86 SER A N 1
ATOM 644 C CA . SER A 1 86 ? -4.275 11.534 19.040 1.00 54.94 86 SER A CA 1
ATOM 645 C C . SER A 1 86 ? -4.791 10.265 19.721 1.00 54.94 86 SER A C 1
ATOM 647 O O . SER A 1 86 ? -4.559 9.139 19.274 1.00 54.94 86 SER A O 1
ATOM 649 N N . ARG A 1 87 ? -5.552 10.455 20.801 1.00 59.62 87 ARG A N 1
ATOM 650 C CA . ARG A 1 87 ? -6.281 9.387 21.506 1.00 59.62 87 ARG A CA 1
ATOM 651 C C . ARG A 1 87 ? -7.751 9.307 21.094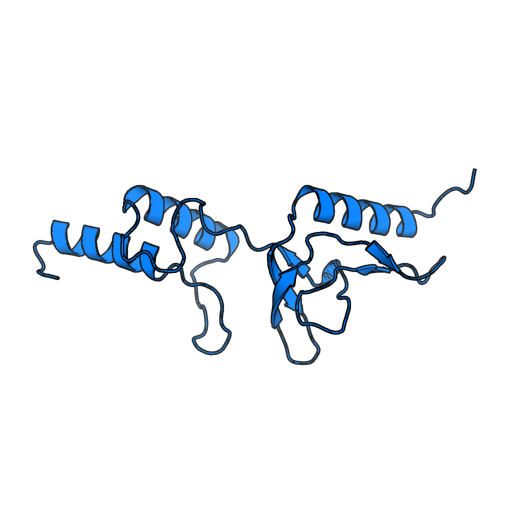 1.00 59.62 87 ARG A C 1
ATOM 653 O O . ARG A 1 87 ? -8.476 8.466 21.623 1.00 59.62 87 ARG A O 1
ATOM 660 N N . ASP A 1 88 ? -8.185 10.170 20.178 1.00 65.81 88 ASP A N 1
ATOM 661 C CA . ASP A 1 88 ? -9.584 10.277 19.780 1.00 65.81 88 ASP A CA 1
ATOM 662 C C . ASP A 1 88 ? -9.981 9.098 18.903 1.00 65.81 88 ASP A C 1
ATOM 664 O O . ASP A 1 88 ? -9.325 8.770 17.916 1.00 65.81 88 ASP A O 1
ATOM 668 N N . LEU A 1 89 ? -11.059 8.413 19.255 1.00 70.12 89 LEU A N 1
ATOM 669 C CA . LEU A 1 89 ? -11.543 7.337 18.405 1.00 70.12 89 LEU A CA 1
ATOM 670 C C . LEU A 1 89 ? -12.308 7.928 17.215 1.00 70.12 89 LEU A C 1
ATOM 672 O O . LEU A 1 89 ? -13.074 8.877 17.398 1.00 70.12 89 LEU A O 1
ATOM 676 N N . PRO A 1 90 ? -12.115 7.387 16.001 1.00 72.19 90 PRO A N 1
ATOM 677 C CA . PRO A 1 90 ? -12.873 7.826 14.839 1.00 72.19 90 PRO A CA 1
ATOM 678 C C . PRO A 1 90 ? -14.366 7.519 14.997 1.00 72.19 90 PRO A C 1
ATOM 680 O O . PRO A 1 90 ? -14.766 6.668 15.792 1.00 72.19 90 PRO A O 1
ATOM 683 N N . GLU A 1 91 ? -15.199 8.186 14.195 1.00 80.00 91 GLU A N 1
ATOM 684 C CA . GLU A 1 91 ? -16.637 7.916 14.176 1.00 80.00 91 GLU A CA 1
ATOM 685 C C . GLU A 1 91 ? -16.906 6.447 13.759 1.00 80.00 91 GLU A C 1
ATOM 687 O O . GLU A 1 91 ? -16.340 5.984 12.758 1.00 80.00 91 GLU A O 1
ATOM 692 N N . PRO A 1 92 ? -17.735 5.693 14.511 1.00 80.69 92 PRO A N 1
ATOM 693 C CA . PRO A 1 92 ? -17.913 4.253 14.308 1.00 80.69 92 PRO A CA 1
ATOM 694 C C . PRO A 1 92 ? -18.430 3.829 12.927 1.00 80.69 92 PRO A C 1
ATOM 696 O O . PRO A 1 92 ? -18.010 2.788 12.418 1.00 80.69 92 PRO A O 1
ATOM 699 N N . VAL A 1 93 ? -19.334 4.589 12.300 1.00 80.62 93 VAL A N 1
ATOM 700 C CA . VAL A 1 93 ? -19.856 4.268 10.959 1.00 80.62 93 VAL A CA 1
ATOM 701 C C . VAL A 1 93 ? -18.768 4.453 9.899 1.00 80.62 93 VAL A C 1
ATOM 703 O O . VAL A 1 93 ? -18.601 3.589 9.034 1.00 80.62 93 VAL A O 1
ATOM 706 N N . GLY A 1 94 ? -17.982 5.526 9.991 1.00 72.56 94 GLY A N 1
ATOM 707 C CA . GLY A 1 94 ? -16.813 5.755 9.143 1.00 72.56 94 GLY A CA 1
ATOM 708 C C . GLY A 1 94 ? -15.742 4.675 9.320 1.00 72.56 94 GLY A C 1
ATOM 709 O O . GLY A 1 94 ? -15.239 4.138 8.331 1.00 72.56 94 GLY A O 1
ATOM 710 N N . ALA A 1 95 ? -15.448 4.299 10.568 1.00 78.06 95 ALA A N 1
ATOM 711 C CA . ALA A 1 95 ? -14.557 3.188 10.909 1.00 78.06 95 ALA A CA 1
ATOM 712 C C . ALA A 1 95 ? -15.030 1.862 10.288 1.00 78.06 95 ALA A C 1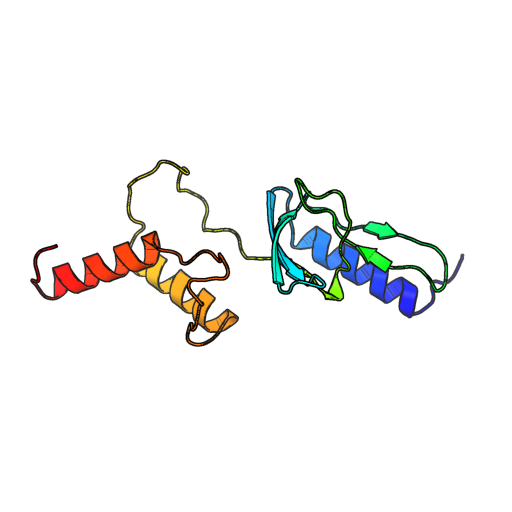
ATOM 714 O O . ALA A 1 95 ? -14.254 1.164 9.634 1.00 78.06 95 ALA A O 1
ATOM 715 N N . ALA A 1 96 ? -16.322 1.541 10.402 1.00 80.06 96 ALA A N 1
ATOM 716 C CA . ALA A 1 96 ? -16.901 0.344 9.793 1.00 80.06 96 ALA A CA 1
ATOM 717 C C . ALA A 1 96 ? -16.819 0.360 8.256 1.00 80.06 96 ALA A C 1
ATOM 719 O O . ALA A 1 96 ? -16.579 -0.682 7.644 1.00 80.06 96 ALA A O 1
ATOM 720 N N . GLY A 1 97 ? -16.984 1.529 7.626 1.00 73.56 97 GLY A N 1
ATOM 721 C CA . GLY A 1 97 ? -16.814 1.705 6.182 1.00 73.56 97 GLY A CA 1
ATOM 722 C C . GLY A 1 97 ? -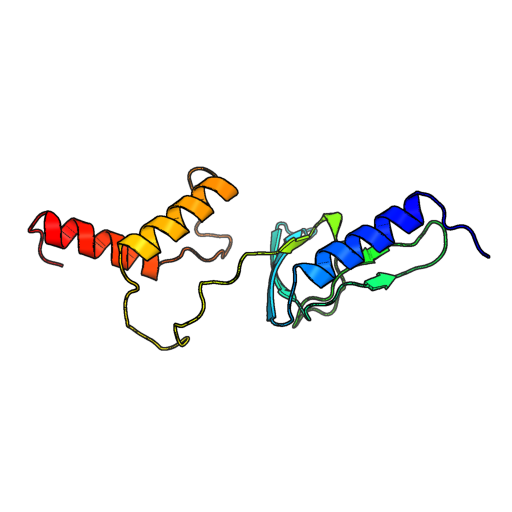15.409 1.329 5.709 1.00 73.56 97 GLY A C 1
ATOM 723 O O . GLY A 1 97 ? -15.272 0.534 4.779 1.00 73.56 97 GLY A O 1
ATOM 724 N N . ARG A 1 98 ? -14.378 1.817 6.408 1.00 71.62 98 ARG A N 1
ATOM 725 C CA . ARG A 1 98 ? -12.971 1.515 6.102 1.00 71.62 98 ARG A CA 1
ATOM 726 C C . ARG A 1 98 ? -12.608 0.061 6.353 1.00 71.62 98 ARG A C 1
ATOM 728 O O . ARG A 1 98 ? -11.984 -0.564 5.503 1.00 71.62 98 ARG A O 1
ATOM 735 N N . VAL A 1 99 ? -13.051 -0.504 7.477 1.00 76.31 99 VAL A N 1
ATOM 736 C CA . VAL A 1 99 ? -12.859 -1.932 7.772 1.00 76.31 99 VAL A CA 1
ATOM 737 C C . VAL A 1 99 ? -13.517 -2.797 6.693 1.00 76.31 99 VAL A C 1
ATOM 739 O O . VAL A 1 99 ? -12.921 -3.772 6.241 1.00 76.31 99 VAL A O 1
ATOM 742 N N . ARG A 1 100 ? -14.707 -2.424 6.206 1.00 74.81 100 ARG A N 1
ATOM 743 C CA . ARG A 1 100 ? -15.379 -3.128 5.104 1.00 74.81 100 ARG A CA 1
ATOM 744 C C . ARG A 1 100 ? -14.595 -3.045 3.796 1.00 74.81 100 ARG A C 1
ATOM 746 O O . ARG A 1 100 ? -14.485 -4.052 3.108 1.00 74.81 100 ARG A O 1
ATOM 753 N N . GLU A 1 101 ? -14.083 -1.872 3.437 1.00 67.88 101 GLU A N 1
ATOM 754 C CA . GLU A 1 101 ? -13.247 -1.696 2.240 1.00 67.88 101 GLU A CA 1
ATOM 755 C C . GLU A 1 101 ? -11.949 -2.500 2.339 1.00 67.88 101 GLU A C 1
ATOM 757 O O . GLU A 1 101 ? -11.568 -3.180 1.387 1.00 67.88 101 GLU A O 1
ATOM 762 N N . TYR A 1 102 ? -11.327 -2.505 3.518 1.00 67.44 102 TYR A N 1
ATOM 763 C CA . TYR A 1 102 ? -10.147 -3.307 3.802 1.00 67.44 102 TYR A CA 1
ATOM 764 C C . TYR A 1 102 ? -10.417 -4.807 3.650 1.00 67.44 102 TYR A C 1
ATOM 766 O O . TYR A 1 102 ? -9.670 -5.488 2.952 1.00 67.44 102 TYR A O 1
ATOM 774 N N . ILE A 1 103 ? -11.498 -5.317 4.244 1.00 68.81 103 ILE A N 1
ATOM 775 C CA . ILE A 1 103 ? -11.926 -6.718 4.109 1.00 68.81 103 ILE A CA 1
ATOM 776 C C . ILE A 1 103 ? -12.262 -7.045 2.649 1.00 68.81 103 ILE A C 1
ATOM 778 O O . ILE A 1 103 ? -11.894 -8.103 2.150 1.00 68.81 103 ILE A O 1
ATOM 782 N N . ALA A 1 104 ? -12.923 -6.140 1.923 1.00 61.78 104 ALA A N 1
ATOM 783 C CA . ALA A 1 104 ? -13.231 -6.345 0.508 1.00 61.78 104 ALA A CA 1
ATOM 784 C C . ALA A 1 104 ? -11.964 -6.452 -0.357 1.00 61.78 104 ALA A C 1
ATOM 786 O O . ALA A 1 104 ? -11.944 -7.220 -1.317 1.00 61.78 104 ALA A O 1
ATOM 787 N N . ALA A 1 105 ? -10.914 -5.704 -0.014 1.00 58.66 105 ALA A N 1
ATOM 788 C CA . ALA A 1 105 ? -9.637 -5.736 -0.717 1.00 58.66 105 ALA A CA 1
ATOM 789 C C . ALA A 1 105 ? -8.738 -6.916 -0.300 1.00 58.66 105 ALA A C 1
ATOM 791 O O . ALA A 1 105 ? -7.992 -7.422 -1.135 1.00 58.66 105 ALA A O 1
ATOM 792 N N . ASN A 1 106 ? -8.799 -7.354 0.965 1.00 60.66 106 ASN A N 1
ATOM 793 C CA . ASN A 1 106 ? -7.820 -8.280 1.557 1.00 60.66 106 ASN A CA 1
ATOM 794 C C . ASN A 1 106 ? -8.407 -9.619 2.058 1.00 60.66 106 ASN A C 1
ATOM 796 O O . ASN A 1 106 ? -7.649 -10.483 2.492 1.00 60.66 106 ASN A O 1
ATOM 800 N N . GLY A 1 107 ? -9.724 -9.829 1.989 1.00 58.94 107 GLY A N 1
ATOM 801 C CA . GLY A 1 107 ? -10.399 -11.043 2.467 1.00 58.94 107 GLY A CA 1
ATOM 802 C C . GLY A 1 107 ? -10.825 -10.997 3.942 1.00 58.94 107 GLY A C 1
ATOM 803 O O . GLY A 1 107 ? -10.875 -9.940 4.566 1.00 58.94 107 GLY A O 1
ATOM 804 N N . ASP A 1 108 ? -11.158 -12.158 4.513 1.00 55.59 108 ASP A N 1
ATOM 805 C CA . ASP A 1 108 ? -11.767 -12.343 5.845 1.00 55.59 108 ASP A CA 1
ATOM 806 C C . ASP A 1 108 ? -10.795 -12.244 7.039 1.00 55.59 108 ASP A C 1
ATOM 808 O O . ASP A 1 108 ? -11.168 -12.538 8.175 1.00 55.59 108 ASP A O 1
ATOM 812 N N . GLY A 1 109 ? -9.579 -11.741 6.818 1.00 46.53 109 GLY A N 1
ATOM 813 C CA . GLY A 1 109 ? -8.780 -11.161 7.895 1.00 46.53 109 GLY A CA 1
ATOM 814 C C . GLY A 1 109 ? -8.021 -12.136 8.796 1.00 46.53 109 GLY A C 1
ATOM 815 O O . GLY A 1 109 ? -7.836 -11.833 9.974 1.00 46.53 109 GLY A O 1
ATOM 816 N N . ILE A 1 110 ? -7.476 -13.242 8.278 1.00 41.16 110 ILE A N 1
ATOM 817 C CA . ILE A 1 110 ? -6.339 -13.882 8.965 1.00 41.16 110 ILE A CA 1
ATOM 818 C C . ILE A 1 110 ? -5.096 -13.002 8.749 1.00 41.16 110 ILE A C 1
ATOM 820 O O . ILE A 1 110 ? -4.322 -13.214 7.819 1.00 41.16 110 ILE A O 1
ATOM 824 N N . TYR A 1 111 ? -4.928 -11.989 9.603 1.00 44.44 111 TYR A N 1
ATOM 825 C CA . TYR A 1 111 ? -3.676 -11.247 9.754 1.00 44.44 111 TYR A CA 1
ATOM 826 C C . TYR A 1 111 ? -2.913 -11.793 10.962 1.00 44.44 111 TYR A C 1
ATOM 828 O O . TYR A 1 111 ? -3.311 -11.604 12.110 1.00 44.44 111 TYR A O 1
ATOM 836 N N . ASP A 1 112 ? -1.839 -12.525 10.664 1.00 40.72 112 ASP A N 1
ATOM 837 C CA . ASP A 1 112 ? -0.923 -13.141 11.620 1.00 40.72 112 ASP A CA 1
ATOM 838 C C . ASP A 1 112 ? -0.216 -12.072 12.472 1.00 40.72 112 ASP A C 1
ATOM 840 O O . ASP A 1 112 ? 0.294 -11.061 11.983 1.00 40.72 112 ASP A O 1
ATOM 844 N N . VAL A 1 113 ? -0.168 -12.339 13.773 1.00 39.31 113 VAL A N 1
ATOM 845 C CA . VAL A 1 113 ? 0.454 -11.540 14.832 1.00 39.31 113 VAL A CA 1
ATOM 846 C C . VAL A 1 113 ? 1.988 -11.433 14.657 1.00 39.31 113 VAL A C 1
ATOM 848 O O . VAL A 1 113 ? 2.638 -10.697 15.397 1.00 39.31 113 VAL A O 1
ATOM 851 N N . LEU A 1 114 ? 2.579 -12.133 13.677 1.00 40.50 114 LEU A N 1
ATOM 852 C CA . LEU A 1 114 ? 4.012 -12.134 13.349 1.00 40.50 114 LEU A CA 1
ATOM 853 C C . LEU A 1 114 ? 4.455 -11.106 12.283 1.00 40.50 114 LEU A C 1
ATOM 855 O O . LEU A 1 114 ? 5.630 -10.734 12.291 1.00 40.50 114 LEU A O 1
ATOM 859 N N . ASP A 1 115 ? 3.567 -10.616 11.403 1.00 40.97 115 ASP A N 1
ATOM 860 C CA . ASP A 1 115 ? 3.999 -9.969 10.144 1.00 40.97 115 ASP A CA 1
ATOM 861 C C . ASP A 1 115 ? 3.897 -8.430 10.082 1.00 40.97 115 ASP A C 1
ATOM 863 O O . ASP A 1 115 ? 4.521 -7.821 9.218 1.00 40.97 115 ASP A O 1
ATOM 867 N N . GLY A 1 116 ? 3.219 -7.747 11.012 1.00 47.28 116 GLY A N 1
ATOM 868 C CA . GLY A 1 116 ? 3.335 -6.281 11.142 1.00 47.28 116 GLY A CA 1
ATOM 869 C C . GLY A 1 116 ? 2.636 -5.461 10.046 1.00 47.28 116 GLY A C 1
ATOM 870 O O . GLY A 1 116 ? 3.233 -4.565 9.444 1.00 47.28 116 GLY A O 1
ATOM 871 N N . HIS A 1 117 ? 1.346 -5.724 9.834 1.00 45.88 117 HIS A N 1
ATOM 872 C CA . HIS A 1 117 ? 0.459 -4.868 9.047 1.00 45.88 117 HIS A CA 1
ATOM 873 C C . HIS A 1 117 ? -0.580 -4.134 9.902 1.00 45.88 117 HIS A C 1
ATOM 875 O O . HIS A 1 117 ? -0.984 -4.658 10.942 1.00 45.88 117 HIS A O 1
ATOM 881 N N . PRO A 1 118 ? -0.999 -2.915 9.498 1.00 47.16 118 PRO A N 1
ATOM 882 C CA . PRO A 1 118 ? -1.852 -2.063 10.306 1.00 47.16 118 PRO A CA 1
ATOM 883 C C . PRO A 1 118 ? -3.266 -2.638 10.343 1.00 47.16 118 PRO A C 1
ATOM 885 O O . PRO A 1 118 ? -4.107 -2.345 9.499 1.00 47.16 118 PRO A O 1
ATOM 888 N N . LEU A 1 119 ? -3.546 -3.428 11.374 1.00 49.50 119 LEU A N 1
ATOM 889 C CA . LEU A 1 119 ? -4.884 -3.454 11.936 1.00 49.50 119 LEU A CA 1
ATOM 890 C C . LEU A 1 119 ? -5.226 -2.009 12.293 1.00 49.50 119 LEU A C 1
ATOM 892 O O . LEU A 1 119 ? -4.468 -1.349 13.011 1.00 49.50 119 LEU A O 1
ATOM 896 N N . TYR A 1 120 ? -6.362 -1.516 11.806 1.00 65.25 120 TYR A N 1
ATOM 897 C CA . TYR A 1 120 ? -6.956 -0.280 12.296 1.00 65.25 120 TYR A CA 1
ATOM 898 C C . TYR A 1 120 ? -7.420 -0.512 13.741 1.00 65.25 120 TYR A C 1
ATOM 900 O O . TYR A 1 120 ? -8.611 -0.566 14.018 1.00 65.25 120 TYR A O 1
ATOM 908 N N . ALA A 1 121 ? -6.490 -0.715 14.678 1.00 65.06 121 ALA A N 1
ATOM 909 C CA . ALA A 1 121 ? -6.787 -1.038 16.069 1.00 65.06 121 ALA A CA 1
ATOM 910 C C . ALA A 1 121 ? -7.729 0.008 16.679 1.00 65.06 121 ALA A C 1
ATOM 912 O O . ALA A 1 121 ? -8.594 -0.330 17.474 1.00 65.06 121 ALA A O 1
ATOM 913 N N . ARG A 1 122 ? -7.623 1.261 16.221 1.00 63.16 122 ARG A N 1
ATOM 914 C CA . ARG A 1 122 ? -8.524 2.362 16.572 1.00 63.16 122 ARG A CA 1
ATOM 915 C C . ARG A 1 122 ? -9.899 2.269 15.912 1.00 63.16 122 ARG A C 1
ATOM 917 O O . ARG A 1 122 ? -10.879 2.547 16.587 1.00 63.16 122 ARG A O 1
ATOM 924 N N . ASP A 1 123 ? -9.996 1.861 14.645 1.00 74.38 123 ASP A N 1
ATOM 925 C CA . ASP A 1 123 ? -11.300 1.642 13.994 1.00 74.38 123 ASP A CA 1
ATOM 926 C C . ASP A 1 123 ? -12.017 0.454 14.633 1.00 74.38 123 ASP A C 1
ATOM 928 O O . ASP A 1 123 ? -13.203 0.534 14.934 1.00 74.38 123 ASP A O 1
ATOM 932 N N . MET A 1 124 ? -11.284 -0.625 14.910 1.00 77.62 124 MET A N 1
ATOM 933 C CA . MET A 1 124 ? -11.806 -1.791 15.616 1.00 77.62 124 MET A CA 1
ATOM 934 C C . MET A 1 124 ? -12.229 -1.433 17.042 1.00 77.62 124 MET A C 1
ATOM 936 O O . MET A 1 124 ? -13.309 -1.833 17.456 1.00 77.62 124 MET A O 1
ATOM 940 N N . GLU A 1 125 ? -11.447 -0.630 17.768 1.00 78.12 125 GLU A N 1
ATOM 941 C CA . GLU A 1 125 ? -11.818 -0.118 19.094 1.00 78.12 125 GLU A CA 1
ATOM 942 C C . GLU A 1 125 ? -13.059 0.791 19.033 1.00 78.12 125 GLU A C 1
ATOM 944 O O . GLU A 1 125 ? -13.971 0.637 19.844 1.00 78.12 125 GLU A O 1
ATOM 949 N N . ALA A 1 126 ? -13.147 1.697 18.053 1.00 79.62 126 ALA A N 1
ATOM 950 C CA . ALA A 1 126 ? -14.312 2.561 17.853 1.00 79.62 126 ALA A CA 1
ATOM 951 C C . ALA A 1 126 ? -15.588 1.750 17.578 1.00 79.62 126 ALA A C 1
ATOM 953 O O . ALA A 1 126 ? -16.637 2.006 18.175 1.00 79.62 126 ALA A O 1
ATOM 954 N N . ILE A 1 127 ? -15.491 0.737 16.711 1.00 85.25 127 ILE A N 1
ATOM 955 C CA . ILE A 1 127 ? -16.586 -0.191 16.406 1.00 85.25 127 ILE A CA 1
ATOM 956 C C . ILE A 1 127 ? -16.957 -1.004 17.652 1.00 85.25 127 ILE A C 1
ATOM 958 O O . ILE A 1 127 ? -18.139 -1.101 17.982 1.00 85.25 127 ILE A O 1
ATOM 962 N N . CYS A 1 128 ? -15.972 -1.554 18.369 1.00 83.56 128 CYS A N 1
ATOM 963 C CA . CYS A 1 128 ? -16.190 -2.317 19.597 1.00 83.56 128 CYS A CA 1
ATOM 964 C C . CYS A 1 128 ? -16.932 -1.488 20.646 1.00 83.56 128 CYS A C 1
ATOM 966 O O . CYS A 1 128 ? -17.952 -1.948 21.156 1.00 83.56 128 CYS A O 1
ATOM 968 N N . ARG A 1 129 ? -16.493 -0.254 20.924 1.00 84.94 129 ARG A N 1
ATOM 969 C CA . ARG A 1 129 ? -17.178 0.628 21.881 1.00 84.94 129 ARG A CA 1
ATOM 970 C C . ARG A 1 129 ? -18.607 0.932 21.468 1.00 84.94 129 ARG A C 1
ATOM 972 O O . ARG A 1 129 ? -19.509 0.775 22.278 1.00 84.94 129 ARG A O 1
ATOM 979 N N . ALA A 1 130 ? -18.835 1.270 20.200 1.00 87.50 130 ALA A N 1
ATOM 980 C CA . ALA A 1 130 ? -20.183 1.540 19.707 1.00 87.50 130 ALA A CA 1
ATOM 981 C C . ALA A 1 130 ? -21.126 0.333 19.863 1.00 87.50 130 ALA A C 1
ATOM 983 O O . ALA A 1 130 ? -22.312 0.492 20.162 1.00 87.50 130 ALA A O 1
ATOM 984 N N . VAL A 1 131 ? -20.607 -0.885 19.672 1.00 89.56 131 VAL A N 1
ATOM 985 C CA . VAL A 1 131 ? -21.363 -2.129 19.869 1.00 89.56 131 VAL A CA 1
ATOM 986 C C . VAL A 1 131 ? -21.629 -2.392 21.353 1.00 89.56 131 VAL A C 1
ATOM 988 O O . VAL A 1 131 ? -22.762 -2.726 21.705 1.00 89.56 131 VAL A O 1
ATOM 991 N N . LEU A 1 132 ? -20.624 -2.227 22.216 1.00 88.81 132 LEU A N 1
ATOM 992 C CA . LEU A 1 132 ? -20.742 -2.439 23.663 1.00 88.81 132 LEU A CA 1
ATOM 993 C C . LEU A 1 132 ? -21.702 -1.431 24.310 1.00 88.81 132 LEU A C 1
ATOM 995 O O . LEU A 1 132 ? -22.617 -1.846 25.023 1.00 88.81 132 LEU A O 1
ATOM 999 N N . ASP A 1 133 ? -21.590 -0.146 23.961 1.00 86.50 133 ASP A N 1
ATOM 1000 C CA . ASP A 1 133 ? -22.495 0.918 24.412 1.00 86.50 133 ASP A CA 1
ATOM 1001 C C . ASP A 1 133 ? -23.944 0.613 24.016 1.00 86.50 133 ASP A C 1
ATOM 1003 O O . ASP A 1 133 ? -24.865 0.703 24.832 1.00 86.50 133 ASP A O 1
ATOM 1007 N N . ARG A 1 134 ? -24.163 0.175 22.769 1.00 88.50 134 ARG A N 1
ATOM 1008 C CA . ARG A 1 134 ? -25.492 -0.228 22.289 1.00 88.50 134 ARG A CA 1
ATOM 1009 C C . ARG A 1 134 ? -26.030 -1.463 23.013 1.00 88.50 134 ARG A C 1
ATOM 1011 O O . ARG A 1 134 ? -27.242 -1.583 23.184 1.00 88.50 134 ARG A O 1
ATOM 1018 N N . ALA A 1 135 ? -25.156 -2.386 23.401 1.00 86.06 135 ALA A N 1
ATOM 1019 C CA . ALA A 1 135 ? -25.515 -3.585 24.149 1.00 86.06 135 ALA A CA 1
ATOM 1020 C C . ALA A 1 135 ? -25.728 -3.316 25.652 1.00 86.06 135 ALA A C 1
ATOM 1022 O O . ALA A 1 135 ? -26.153 -4.221 26.370 1.00 86.06 135 ALA A O 1
ATOM 1023 N N . GLY A 1 136 ? -25.451 -2.096 26.132 1.00 83.06 136 GLY A N 1
ATOM 1024 C CA . GLY A 1 136 ? -25.490 -1.759 27.555 1.00 83.06 136 GLY A CA 1
ATOM 1025 C C . GLY A 1 136 ? -24.389 -2.451 28.363 1.00 83.06 136 GLY A C 1
ATOM 1026 O O . GLY A 1 136 ? -24.538 -2.631 29.572 1.00 83.06 136 GLY A O 1
ATOM 1027 N N . VAL A 1 137 ? -23.312 -2.876 27.700 1.00 76.44 137 VAL A N 1
ATOM 1028 C CA . VAL A 1 137 ? -22.150 -3.488 28.342 1.00 76.44 137 VAL A CA 1
ATOM 1029 C C . VAL A 1 137 ? -21.168 -2.363 28.671 1.00 76.44 137 VAL A C 1
ATOM 1031 O O . VAL A 1 137 ? -20.728 -1.682 27.748 1.00 76.44 137 VAL A O 1
ATOM 1034 N N . PRO A 1 138 ? -20.839 -2.126 29.953 1.00 63.62 138 PRO A N 1
ATOM 1035 C CA . PRO A 1 138 ? -19.892 -1.079 30.315 1.00 63.62 138 PRO A CA 1
ATOM 1036 C C . PRO A 1 138 ? -18.502 -1.391 29.745 1.00 63.62 138 PRO A C 1
ATOM 1038 O O . PRO A 1 138 ? -18.072 -2.547 29.772 1.00 63.62 138 PRO A O 1
ATOM 1041 N N . ALA A 1 139 ? -17.849 -0.347 29.227 1.00 59.97 139 ALA A N 1
ATOM 1042 C CA . ALA A 1 139 ? -16.484 -0.378 28.704 1.00 59.97 139 ALA A CA 1
ATOM 1043 C C . ALA A 1 139 ? -15.435 -0.676 29.786 1.00 59.97 139 ALA A C 1
ATOM 1045 O O . ALA A 1 139 ? -15.629 -0.239 30.946 1.00 59.97 139 ALA A O 1
#

Solvent-accessible surface area (backbone atoms only — not comparable to full-atom values): 8405 Å² total; per-residue (Å²): 134,86,80,73,52,72,67,57,49,52,37,54,48,54,27,50,54,48,43,74,74,36,52,62,65,39,43,30,40,34,67,50,100,91,42,78,45,75,43,31,26,65,28,52,47,46,76,46,75,59,81,94,59,53,43,31,26,32,45,34,61,98,52,99,55,72,42,53,48,95,48,48,46,81,46,79,75,76,77,87,88,71,60,95,83,60,85,76,64,56,60,41,70,63,27,50,51,52,52,48,52,48,33,72,76,70,44,95,67,94,72,63,94,84,74,84,70,88,70,57,62,54,35,53,48,24,39,48,49,56,51,32,59,73,70,71,43,85,131

Foldseek 3Di:
DDDDDPVRVVLVVLQVVQLVVFAFQFKKWFADPVGIDIATFRSGWDWDDDDPPIFIWTDGPPDPDTGGSVGMDTDDDDDPDADPPDPDADAQVVLVVVVVVVCVVPNPDPDDPPHDDDDVVSNVVNNVVVVCVVVVHDD